Protein AF-A0A2Z3GQX1-F1 (afdb_monomer_lite)

Secondary structure (DSSP, 8-state):
--S-SEEEEEEEETTTEEEEEEEEGGGEEE------BPPHHHHHHHHHHHHHHHHHHIIIIIS---TTSHHHHHHHHHHHHHHHHHHHH---B-EEEEEETTS-EEEEEE--S--SSHHHHHHHHHHHHHHHHTT--

Sequence (137 aa):
MLLLDAIRVTSTIFLRGEIEAMLPLAGLQPRVDWLRLRSSTFWSGLMGATLAGCGWPVLVEGLKLDPLGLGAVLVGGVGLVCASVALATVRKTEFAQLVTDAGVPALLIARARRGVGDFDEFVEQVHQQIRVCKGLN

Radius of gyration: 23.3 Å; chains: 1; bounding box: 49×38×62 Å

Foldseek 3Di:
DPDDQWDWDWDQDPPRDTDTDTHGLLQKDFDFDWDFDFDPLLVQLVVLLVCLVVVLCCVCVVVVDDCPDPVNVVSNVSNVVSPVSNVVRSDRWTWGFIAGPVRHTDDIHTDPDPDPDPVVVVSVVSVVVSCVSNVND

pLDDT: mean 73.92, std 12.91, range [36.12, 93.44]

Structure (mmCIF, N/CA/C/O backbone):
data_AF-A0A2Z3GQX1-F1
#
_entry.id   AF-A0A2Z3GQX1-F1
#
loop_
_atom_site.group_PDB
_atom_site.id
_atom_site.type_symbol
_atom_site.label_atom_id
_atom_site.label_alt_id
_atom_site.label_comp_id
_atom_site.label_asym_id
_atom_site.label_entity_id
_atom_site.label_seq_id
_atom_site.pdbx_PDB_ins_code
_atom_site.Cartn_x
_atom_site.Cartn_y
_atom_site.Cartn_z
_atom_site.occupancy
_atom_site.B_iso_or_equiv
_atom_site.auth_seq_id
_atom_site.auth_comp_id
_atom_site.auth_asym_id
_atom_site.auth_atom_id
_atom_site.pdbx_PDB_model_num
ATOM 1 N N . MET A 1 1 ? -8.808 -7.724 31.122 1.00 48.91 1 MET A N 1
ATOM 2 C CA . MET A 1 1 ? -9.500 -6.629 30.408 1.00 48.91 1 MET A CA 1
ATOM 3 C C . MET A 1 1 ? -8.442 -5.767 29.749 1.00 48.91 1 MET A C 1
ATOM 5 O O . MET A 1 1 ? -7.542 -5.333 30.455 1.00 48.91 1 MET A O 1
ATOM 9 N N . LEU A 1 2 ? -8.488 -5.613 28.423 1.00 54.09 2 LEU A N 1
ATOM 10 C CA . LEU A 1 2 ? -7.497 -4.830 27.663 1.00 54.09 2 LEU A CA 1
ATOM 11 C C . LEU A 1 2 ? -7.932 -3.371 27.463 1.00 54.09 2 LEU A C 1
ATOM 13 O O . LEU A 1 2 ? -7.077 -2.498 27.362 1.00 54.09 2 LEU A O 1
ATOM 17 N N . LEU A 1 3 ? -9.239 -3.102 27.441 1.00 58.00 3 LEU A N 1
ATOM 18 C CA . LEU A 1 3 ? -9.820 -1.766 27.304 1.00 58.00 3 LEU A CA 1
ATOM 19 C C . LEU A 1 3 ? -10.800 -1.510 28.465 1.00 58.00 3 LEU A C 1
ATOM 21 O O . LEU A 1 3 ? -11.517 -2.420 28.879 1.00 58.00 3 LEU A O 1
ATOM 25 N N . LEU A 1 4 ? -10.790 -0.289 29.011 1.00 62.12 4 LEU A N 1
ATOM 26 C CA . LEU A 1 4 ? -11.820 0.218 29.933 1.00 62.12 4 LEU A CA 1
ATOM 27 C C . LEU A 1 4 ? -13.119 0.502 29.148 1.00 62.12 4 LEU A C 1
ATOM 29 O O . LEU A 1 4 ? -13.062 0.609 27.926 1.00 62.12 4 LEU A O 1
ATOM 33 N N . ASP A 1 5 ? -14.260 0.675 29.831 1.00 65.69 5 ASP A N 1
ATOM 34 C CA . ASP A 1 5 ? -15.622 0.833 29.257 1.00 65.69 5 ASP A CA 1
ATOM 35 C C . ASP A 1 5 ? -15.775 1.895 28.138 1.00 65.69 5 ASP A C 1
ATOM 37 O O . ASP A 1 5 ? -16.757 1.900 27.386 1.00 65.69 5 ASP A O 1
ATOM 41 N N . ALA A 1 6 ? -14.793 2.786 27.992 1.00 64.25 6 ALA A N 1
ATOM 42 C CA . ALA A 1 6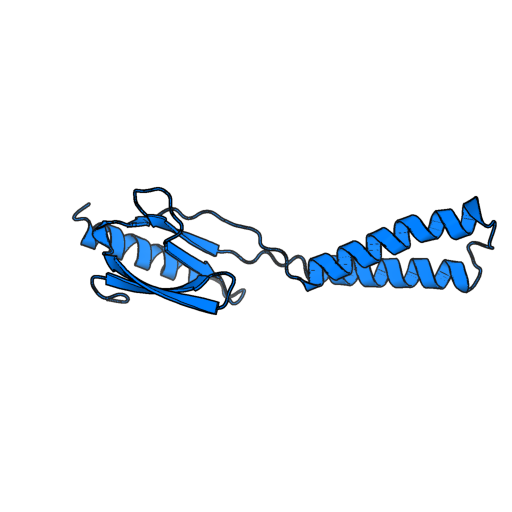 ? -14.693 3.753 26.911 1.00 64.25 6 ALA A CA 1
ATOM 43 C C . ALA A 1 6 ? -13.262 3.840 26.363 1.00 64.25 6 ALA A C 1
ATOM 45 O O . ALA A 1 6 ? -12.277 3.710 27.093 1.00 64.25 6 ALA A O 1
ATOM 46 N N . ILE A 1 7 ? -13.152 4.134 25.067 1.00 67.88 7 ILE A N 1
ATOM 47 C CA . ILE A 1 7 ? -11.881 4.418 24.399 1.00 67.88 7 ILE A CA 1
ATOM 48 C C . ILE A 1 7 ? -11.754 5.934 24.238 1.00 67.88 7 ILE A C 1
ATOM 50 O O . ILE A 1 7 ? -12.625 6.578 23.648 1.00 67.88 7 ILE A O 1
ATOM 54 N N . ARG A 1 8 ? -10.657 6.514 24.741 1.00 65.19 8 ARG A N 1
ATOM 55 C CA . ARG A 1 8 ? -10.285 7.903 24.435 1.00 65.19 8 ARG A CA 1
ATOM 56 C C . ARG A 1 8 ? -9.653 7.928 23.049 1.00 65.19 8 ARG A C 1
ATOM 58 O O . ARG A 1 8 ? -8.580 7.365 22.848 1.00 65.19 8 ARG A O 1
ATOM 65 N N . VAL A 1 9 ? -10.325 8.569 22.102 1.00 61.34 9 VAL A N 1
ATOM 66 C CA . VAL A 1 9 ? -9.814 8.780 20.750 1.00 61.34 9 VAL A CA 1
ATOM 67 C C . VAL A 1 9 ? -9.318 10.214 20.657 1.00 61.34 9 VAL A C 1
ATOM 69 O O . VAL A 1 9 ? -10.101 11.158 20.759 1.00 61.34 9 VAL A O 1
ATOM 72 N N . THR A 1 10 ? -8.010 10.365 20.472 1.00 60.12 10 THR A N 1
ATOM 73 C CA . THR A 1 10 ? -7.381 11.645 20.142 1.00 60.12 10 THR A CA 1
ATOM 74 C C . THR A 1 10 ? -7.159 11.666 18.637 1.00 60.12 10 THR A C 1
ATOM 76 O O . THR A 1 10 ? -6.390 10.864 18.107 1.00 60.12 10 THR A O 1
ATOM 79 N N . SER A 1 11 ? -7.862 12.550 17.933 1.00 53.62 11 SER A N 1
ATOM 80 C CA . SER A 1 11 ? -7.704 12.734 16.490 1.00 53.62 11 SER A CA 1
ATOM 81 C C . SER A 1 11 ? -7.068 14.085 16.195 1.00 53.62 11 SER A C 1
ATOM 83 O O . SER A 1 11 ? -7.431 15.097 16.792 1.00 53.62 11 SER A O 1
ATOM 85 N N . THR A 1 12 ? -6.119 14.098 15.264 1.00 52.50 12 THR A N 1
ATOM 86 C CA . THR A 1 12 ? -5.564 15.321 14.687 1.00 52.50 12 THR A CA 1
ATOM 87 C C . THR A 1 12 ? -6.228 15.565 13.340 1.00 52.50 12 THR A C 1
ATOM 89 O O . THR A 1 12 ? -6.059 14.800 12.391 1.00 52.50 12 THR A O 1
ATOM 92 N N . ILE A 1 13 ? -7.026 16.625 13.254 1.00 51.75 13 ILE A N 1
ATOM 93 C CA . ILE A 1 13 ? -7.683 17.032 12.009 1.00 51.75 13 ILE A CA 1
ATOM 94 C C . ILE A 1 13 ? -6.729 17.940 11.223 1.00 51.75 13 ILE A C 1
ATOM 96 O O . ILE A 1 13 ? -5.862 18.615 11.793 1.00 51.75 13 ILE A O 1
ATOM 100 N N . PHE A 1 14 ? -6.886 17.964 9.895 1.00 36.12 14 PHE A N 1
ATOM 101 C CA . PHE A 1 14 ? -6.285 18.978 9.025 1.00 36.12 14 PHE A CA 1
ATOM 102 C C . PHE A 1 14 ? -6.422 20.370 9.676 1.00 36.12 14 PHE A C 1
ATOM 104 O O . PHE A 1 14 ? -7.525 20.742 10.064 1.00 36.12 14 PHE A O 1
ATOM 111 N N . LEU A 1 15 ? -5.305 21.110 9.792 1.00 51.53 15 LEU A N 1
ATOM 112 C CA . LEU A 1 15 ? -5.116 22.366 10.560 1.00 51.53 15 LEU A CA 1
ATOM 113 C C . LEU A 1 15 ? -4.701 22.235 12.045 1.00 51.53 15 LEU A C 1
ATOM 115 O O . LEU A 1 15 ? -4.766 23.222 12.771 1.00 51.53 15 LEU A O 1
ATOM 119 N N . ARG A 1 16 ? -4.188 21.076 12.494 1.00 52.56 16 ARG A N 1
ATOM 120 C CA . ARG A 1 16 ? -3.678 20.855 13.874 1.00 52.56 16 ARG A CA 1
ATOM 121 C C . ARG A 1 16 ? -4.740 21.002 14.977 1.00 52.56 16 ARG A C 1
ATOM 123 O O . ARG A 1 16 ? -4.393 21.220 16.133 1.00 52.56 16 ARG A O 1
ATOM 130 N N . GLY A 1 17 ? -6.021 20.864 14.642 1.00 51.62 17 GLY A N 1
ATOM 131 C CA . GLY A 1 17 ? -7.064 20.726 15.655 1.00 51.62 17 GLY A CA 1
ATOM 132 C C . GLY A 1 17 ? -6.970 19.345 16.298 1.00 51.62 17 GLY A C 1
ATOM 133 O O . GLY A 1 17 ? -7.075 18.342 15.593 1.00 51.62 17 GLY A O 1
ATOM 134 N N . GLU A 1 18 ? -6.757 19.294 17.609 1.00 57.16 18 GLU A N 1
ATOM 135 C CA . GLU A 1 18 ? -6.851 18.061 18.389 1.00 57.16 18 GLU A CA 1
ATOM 136 C C . GLU A 1 18 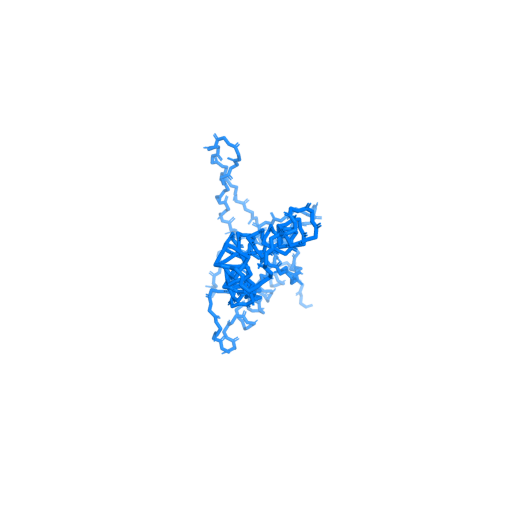? -8.278 17.936 18.920 1.00 57.16 18 GLU A C 1
ATOM 138 O O . GLU A 1 18 ? -8.740 18.777 19.691 1.00 57.16 18 GLU A O 1
ATOM 143 N N . ILE A 1 19 ? -8.998 16.909 18.470 1.00 64.62 19 ILE A N 1
ATOM 144 C CA . ILE A 1 19 ? -10.287 16.540 19.055 1.00 64.62 19 ILE A CA 1
ATOM 145 C C . ILE A 1 19 ? -10.070 15.308 19.912 1.00 64.62 19 ILE A C 1
ATOM 147 O O . ILE A 1 19 ? -9.645 14.262 19.417 1.00 64.62 19 ILE A O 1
ATOM 151 N N . GLU A 1 20 ? -10.413 15.440 21.187 1.00 67.88 20 GLU A N 1
ATOM 152 C CA . GLU A 1 20 ? -10.535 14.322 22.105 1.00 67.88 20 GLU A CA 1
ATOM 153 C C . GLU A 1 20 ? -12.007 13.969 22.281 1.00 67.88 20 GLU A C 1
ATOM 155 O O . GLU A 1 20 ? -12.808 14.782 22.741 1.00 67.88 20 GLU A O 1
ATOM 160 N N . ALA A 1 21 ? -12.364 12.740 21.925 1.00 67.94 21 ALA A N 1
ATOM 161 C CA . ALA A 1 21 ? -13.688 12.192 22.170 1.00 67.94 21 ALA A CA 1
ATOM 162 C C . ALA A 1 21 ? -13.559 10.891 22.966 1.00 67.94 21 ALA A C 1
ATOM 164 O O . ALA A 1 21 ? -12.724 10.039 22.655 1.00 67.94 21 ALA A O 1
ATOM 165 N N . MET A 1 22 ? -14.393 10.725 23.994 1.00 70.88 22 MET A N 1
ATOM 166 C CA . MET A 1 22 ? -14.588 9.420 24.623 1.00 70.88 22 MET A CA 1
ATOM 167 C C . MET A 1 22 ? -15.697 8.682 23.884 1.00 70.88 22 MET A C 1
ATOM 169 O O . MET A 1 22 ? -16.843 9.130 23.871 1.00 70.88 22 MET A O 1
ATOM 173 N N . LEU A 1 23 ? -15.351 7.557 23.266 1.00 68.94 23 LEU A N 1
ATOM 174 C CA . LEU A 1 23 ? -16.301 6.695 22.574 1.00 68.94 23 LEU A CA 1
ATOM 175 C C . LEU A 1 23 ? -16.627 5.492 23.469 1.00 68.94 23 LEU A C 1
ATOM 177 O O . LEU A 1 23 ? -15.723 4.703 23.767 1.00 68.94 23 LEU A O 1
ATOM 181 N N . PRO A 1 24 ? -17.888 5.338 23.917 1.00 73.25 24 PRO A N 1
ATOM 182 C CA . PRO A 1 24 ? -18.291 4.171 24.688 1.00 73.25 24 PRO A CA 1
ATOM 183 C C . PRO A 1 24 ? -18.226 2.920 23.808 1.00 73.25 24 PRO A C 1
ATOM 185 O O . PRO A 1 24 ? -18.701 2.925 22.668 1.00 73.25 24 PRO A O 1
ATOM 188 N N . LEU A 1 25 ? -17.682 1.827 24.347 1.00 68.62 25 LEU A N 1
ATOM 189 C CA . LEU A 1 25 ? -17.544 0.555 23.621 1.00 68.62 25 LEU A CA 1
ATOM 190 C C . LEU A 1 25 ? -18.897 0.003 23.138 1.00 68.62 25 LEU A C 1
ATOM 192 O O . LEU A 1 25 ? -18.974 -0.615 22.077 1.00 68.62 25 LEU A O 1
ATOM 196 N N . ALA A 1 26 ? -19.977 0.290 23.871 1.00 70.25 26 ALA A N 1
ATOM 197 C CA . ALA A 1 26 ? -21.336 -0.121 23.527 1.00 70.25 26 ALA A CA 1
ATOM 198 C C . ALA A 1 26 ? -21.856 0.462 22.196 1.00 70.25 26 ALA A C 1
ATOM 200 O O . ALA A 1 26 ? -22.761 -0.119 21.610 1.00 70.25 26 ALA A O 1
ATOM 201 N N . GLY A 1 27 ? -21.289 1.566 21.691 1.00 67.56 27 GLY A N 1
ATOM 202 C CA . GLY A 1 27 ? -21.686 2.190 20.416 1.00 67.56 27 GLY A CA 1
ATOM 203 C C . GLY A 1 27 ? -20.848 1.766 19.201 1.00 67.56 27 GLY A C 1
ATOM 204 O O . GLY A 1 27 ? -20.969 2.355 18.124 1.00 67.56 27 GLY A O 1
ATOM 205 N N . LEU A 1 28 ? -19.939 0.796 19.369 1.00 70.50 28 LEU A N 1
ATOM 206 C CA . LEU A 1 28 ? -19.010 0.361 18.324 1.00 70.50 28 LEU A CA 1
ATOM 207 C C . LEU A 1 28 ? -19.454 -0.952 17.685 1.00 70.50 28 LEU A C 1
ATOM 209 O O . LEU A 1 28 ? -19.738 -1.940 18.362 1.00 70.50 28 LEU A O 1
ATOM 213 N N . GLN A 1 29 ? -19.490 -0.988 16.360 1.00 70.75 29 GLN A N 1
ATOM 214 C CA . GLN A 1 29 ? -19.640 -2.205 15.578 1.00 70.75 29 GLN A CA 1
ATOM 215 C C . GLN A 1 29 ? -18.257 -2.740 15.190 1.00 70.75 29 GLN A C 1
ATOM 217 O O . GLN A 1 29 ? -17.476 -2.045 14.528 1.00 70.75 29 GLN A O 1
ATOM 222 N N . PRO A 1 30 ? -17.936 -3.982 15.584 1.00 64.31 30 PRO A N 1
ATOM 223 C CA . PRO A 1 30 ? -16.730 -4.637 15.113 1.00 64.31 30 PRO A CA 1
ATOM 224 C C . PRO A 1 30 ? -16.883 -4.936 13.616 1.00 64.31 30 PRO A C 1
ATOM 226 O O . PRO A 1 30 ? -17.672 -5.798 13.230 1.00 64.31 30 PRO A O 1
ATOM 229 N N . ARG A 1 31 ? -16.157 -4.209 12.759 1.00 65.69 31 ARG A N 1
ATOM 230 C CA . ARG A 1 31 ? -16.168 -4.410 11.304 1.00 65.69 31 ARG A CA 1
ATOM 231 C C . ARG A 1 31 ? -14.743 -4.450 10.767 1.00 65.69 31 ARG A C 1
ATOM 233 O O . ARG A 1 31 ? -14.173 -3.429 10.402 1.00 65.69 31 ARG A O 1
ATOM 240 N N . VAL A 1 32 ? -14.184 -5.653 10.678 1.00 59.62 32 VAL A N 1
ATOM 241 C CA . VAL A 1 32 ? -12.828 -5.862 10.154 1.00 59.62 32 VAL A CA 1
ATOM 242 C C . VAL A 1 32 ? -12.835 -5.684 8.640 1.00 59.62 32 VAL A C 1
ATOM 244 O O . VAL A 1 32 ? -13.129 -6.617 7.895 1.00 59.62 32 VAL A O 1
ATOM 247 N N . ASP A 1 33 ? -12.503 -4.477 8.188 1.00 61.91 33 ASP A N 1
ATOM 248 C CA . ASP A 1 33 ? -12.227 -4.199 6.782 1.00 61.91 33 ASP A CA 1
ATOM 249 C C . ASP A 1 33 ? -10.717 -4.199 6.518 1.00 61.91 33 ASP A C 1
ATOM 251 O O . ASP A 1 33 ? -9.948 -3.420 7.082 1.00 61.91 33 ASP A O 1
ATOM 255 N N . TRP A 1 34 ? -10.291 -5.082 5.614 1.00 59.28 34 TRP A N 1
ATOM 256 C CA . TRP A 1 34 ? -8.889 -5.280 5.258 1.00 59.28 34 TRP A CA 1
ATOM 257 C C . TRP A 1 34 ? -8.431 -4.225 4.244 1.00 59.28 34 TRP A C 1
ATOM 259 O O . TRP A 1 34 ? -8.513 -4.419 3.028 1.00 59.28 34 TRP A O 1
ATOM 269 N N . LEU A 1 35 ? -7.912 -3.099 4.729 1.00 59.16 35 LEU A N 1
ATOM 270 C CA . LEU A 1 35 ? -7.390 -2.028 3.876 1.00 59.16 35 LEU A CA 1
ATOM 271 C C . LEU A 1 35 ? -5.921 -2.251 3.507 1.00 59.16 35 LEU A C 1
ATOM 273 O O . LEU A 1 35 ? -5.040 -2.266 4.360 1.00 59.16 35 LEU A O 1
ATOM 277 N N . ARG A 1 36 ? -5.633 -2.364 2.203 1.00 57.66 36 ARG A N 1
ATOM 278 C CA . ARG A 1 36 ? -4.256 -2.393 1.683 1.00 57.66 36 ARG A CA 1
ATOM 279 C C . ARG A 1 36 ? -3.730 -0.971 1.526 1.00 57.66 36 ARG A C 1
ATOM 281 O O . ARG A 1 36 ? -3.930 -0.348 0.484 1.00 57.66 36 ARG A O 1
ATOM 288 N N . LEU A 1 37 ? -3.024 -0.473 2.533 1.00 60.97 37 LEU A N 1
ATOM 289 C CA . LEU A 1 37 ? -2.325 0.808 2.432 1.00 60.97 37 LEU A CA 1
ATOM 290 C C . LEU A 1 37 ? -0.967 0.643 1.744 1.00 60.97 37 LEU A C 1
ATOM 292 O O . LEU A 1 37 ? -0.212 -0.288 2.017 1.00 60.97 37 LEU A O 1
ATOM 296 N N . ARG A 1 38 ? -0.670 1.566 0.829 1.00 69.88 38 ARG A N 1
ATOM 297 C CA . ARG A 1 38 ? 0.613 1.676 0.126 1.00 69.88 38 ARG A CA 1
ATOM 298 C C . ARG A 1 38 ? 1.437 2.768 0.798 1.00 69.88 38 ARG A C 1
ATOM 300 O O . ARG A 1 38 ? 0.909 3.846 1.064 1.00 69.88 38 ARG A O 1
ATOM 307 N N . SER A 1 39 ? 2.710 2.498 1.079 1.00 72.62 39 SER A N 1
ATOM 308 C CA . SER A 1 39 ? 3.598 3.495 1.684 1.00 72.62 39 SER A CA 1
ATOM 309 C C . SER A 1 39 ? 3.843 4.670 0.729 1.00 72.62 39 SER A C 1
ATOM 311 O O . SER A 1 39 ? 3.738 4.529 -0.488 1.00 72.62 39 SER A O 1
ATOM 313 N N . SER A 1 40 ? 4.224 5.834 1.263 1.00 78.75 40 SER A N 1
ATOM 314 C CA . SER A 1 40 ? 4.664 6.964 0.426 1.00 78.75 40 SER A CA 1
ATOM 315 C C . SER A 1 40 ? 5.825 6.560 -0.502 1.00 78.75 40 SER A C 1
ATOM 317 O O . SER A 1 40 ? 5.853 6.920 -1.675 1.00 78.75 40 SER A O 1
ATOM 319 N N . THR A 1 41 ? 6.722 5.694 -0.015 1.00 80.19 41 THR A N 1
ATOM 320 C CA . THR A 1 41 ? 7.836 5.124 -0.790 1.00 80.19 41 THR A CA 1
ATOM 321 C C . THR A 1 41 ? 7.377 4.256 -1.964 1.00 80.19 41 THR A C 1
ATOM 323 O O . THR A 1 41 ? 8.023 4.246 -3.009 1.00 80.19 41 THR A O 1
ATOM 326 N N . PHE A 1 42 ? 6.251 3.547 -1.828 1.00 84.56 42 PHE A N 1
ATOM 327 C CA . PHE A 1 42 ? 5.660 2.825 -2.953 1.00 84.56 42 PHE A CA 1
ATOM 328 C C . PHE A 1 42 ? 5.240 3.799 -4.057 1.00 84.56 42 PHE A C 1
ATOM 330 O O . PHE A 1 42 ? 5.528 3.565 -5.229 1.00 84.56 42 PHE A O 1
ATOM 337 N N . TRP A 1 43 ? 4.585 4.903 -3.690 1.00 86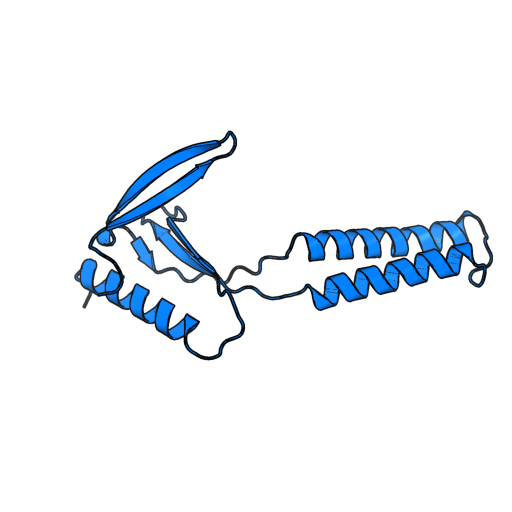.31 43 TRP A N 1
ATOM 338 C CA . TRP A 1 43 ? 4.120 5.898 -4.655 1.00 86.31 43 TRP A CA 1
ATOM 339 C C . TRP A 1 43 ? 5.272 6.619 -5.353 1.00 86.31 43 TRP A C 1
ATOM 341 O O . TRP A 1 43 ? 5.208 6.807 -6.567 1.00 86.31 43 TRP A O 1
ATOM 351 N N . SER A 1 44 ? 6.345 6.954 -4.632 1.00 87.25 44 SER A N 1
ATOM 352 C CA . SER A 1 44 ? 7.533 7.553 -5.246 1.00 87.25 44 SER A CA 1
ATOM 353 C C . SER A 1 44 ? 8.241 6.584 -6.198 1.00 87.25 44 SER A C 1
ATOM 355 O O . SER A 1 44 ? 8.589 6.974 -7.312 1.00 87.25 44 SER A O 1
ATOM 357 N N . GLY A 1 45 ? 8.382 5.309 -5.815 1.00 88.69 45 GLY A N 1
ATOM 358 C CA . GLY A 1 45 ? 8.919 4.264 -6.690 1.00 88.69 45 GLY A CA 1
ATOM 359 C C . GLY A 1 45 ? 8.066 4.061 -7.945 1.00 88.69 45 GLY A C 1
ATOM 360 O O . GLY A 1 45 ? 8.593 4.014 -9.054 1.00 88.69 45 GLY A O 1
ATOM 361 N N . LEU A 1 46 ? 6.740 4.017 -7.792 1.00 90.69 46 LEU A N 1
ATOM 362 C CA . LEU A 1 46 ? 5.809 3.864 -8.909 1.00 90.69 46 LEU A CA 1
ATOM 363 C C . LEU A 1 46 ? 5.866 5.059 -9.871 1.00 90.69 46 LEU A C 1
ATOM 365 O O . LEU A 1 46 ? 5.918 4.861 -11.085 1.00 90.69 46 LEU A O 1
ATOM 369 N N . MET A 1 47 ? 5.883 6.290 -9.349 1.00 92.94 47 MET A N 1
ATOM 370 C CA . MET A 1 47 ? 6.026 7.491 -10.177 1.00 92.94 47 MET A CA 1
ATOM 371 C C . MET A 1 47 ? 7.350 7.488 -10.936 1.00 92.94 47 MET A C 1
ATOM 373 O O . MET A 1 47 ? 7.346 7.708 -12.143 1.00 92.94 47 MET A O 1
ATOM 377 N N . GLY A 1 48 ? 8.464 7.194 -10.260 1.00 90.56 48 GLY A N 1
ATOM 378 C CA . GLY A 1 48 ? 9.782 7.126 -10.893 1.00 90.56 48 GLY A CA 1
ATOM 379 C C . GLY A 1 48 ? 9.838 6.086 -12.014 1.00 90.56 48 GLY A C 1
ATOM 380 O O . GLY A 1 48 ? 10.311 6.384 -13.108 1.00 90.56 48 GLY A O 1
ATOM 381 N N . ALA A 1 49 ? 9.272 4.899 -11.782 1.00 91.88 49 ALA A N 1
ATOM 382 C CA . ALA A 1 49 ? 9.185 3.846 -12.791 1.00 91.88 49 ALA A CA 1
ATOM 383 C C . ALA A 1 49 ? 8.321 4.263 -13.991 1.00 91.88 49 ALA A C 1
ATOM 385 O O . ALA A 1 49 ? 8.693 4.014 -15.135 1.00 91.88 49 ALA A O 1
ATOM 386 N N . THR A 1 50 ? 7.196 4.936 -13.739 1.00 93.38 50 THR A N 1
ATOM 387 C CA . THR A 1 50 ? 6.286 5.409 -14.794 1.00 93.38 50 THR A CA 1
ATOM 388 C C . THR A 1 50 ? 6.948 6.493 -15.640 1.00 93.38 50 THR A C 1
ATOM 390 O O . THR A 1 50 ? 6.939 6.413 -16.864 1.00 93.38 50 THR A O 1
ATOM 393 N N . LEU A 1 51 ? 7.585 7.478 -15.000 1.00 93.25 51 LEU A N 1
ATOM 394 C CA . LEU A 1 51 ? 8.300 8.553 -15.687 1.00 93.25 51 LEU A CA 1
ATOM 395 C C . LEU A 1 51 ? 9.458 8.020 -16.529 1.00 93.25 51 LEU A C 1
ATOM 397 O O . LEU A 1 51 ? 9.621 8.445 -17.667 1.00 93.25 51 LEU A O 1
ATOM 401 N N . ALA A 1 52 ? 10.227 7.064 -16.008 1.00 90.62 52 ALA A N 1
ATOM 402 C CA . ALA A 1 52 ? 11.287 6.414 -16.768 1.00 90.62 52 ALA A CA 1
ATOM 403 C C . ALA A 1 52 ? 10.737 5.590 -17.943 1.00 90.62 52 ALA A C 1
ATOM 405 O O . ALA A 1 52 ? 11.270 5.666 -19.049 1.00 90.62 52 ALA A O 1
ATOM 406 N N . GLY A 1 53 ? 9.642 4.855 -17.728 1.00 89.56 53 GLY A N 1
ATOM 407 C CA . GLY A 1 53 ? 8.974 4.062 -18.761 1.00 89.56 53 GLY A CA 1
ATOM 408 C C . GLY A 1 53 ? 8.376 4.907 -19.888 1.00 89.56 53 GLY A C 1
ATOM 409 O O . GLY A 1 53 ? 8.424 4.490 -21.038 1.00 89.56 53 GLY A O 1
ATOM 410 N N . CYS A 1 54 ? 7.867 6.105 -19.587 1.00 91.69 54 CYS A N 1
ATOM 411 C CA . CYS A 1 54 ? 7.407 7.064 -20.595 1.00 91.69 54 CYS A CA 1
ATOM 412 C C . CYS A 1 54 ? 8.562 7.861 -21.220 1.00 91.69 54 CYS A C 1
ATOM 414 O O . CYS A 1 54 ? 8.522 8.178 -22.404 1.00 91.69 54 CYS A O 1
ATOM 416 N N . GLY A 1 55 ? 9.596 8.186 -20.444 1.00 87.94 55 GLY A N 1
ATOM 417 C CA . GLY A 1 55 ? 10.753 8.950 -20.908 1.00 87.94 55 GLY A CA 1
ATOM 418 C C . GLY A 1 55 ? 11.630 8.166 -21.880 1.00 87.94 55 GLY A C 1
ATOM 419 O O . GLY A 1 55 ? 12.116 8.734 -22.852 1.00 87.94 55 GLY A O 1
ATOM 420 N N . TRP A 1 56 ? 11.787 6.857 -21.670 1.00 90.25 56 TRP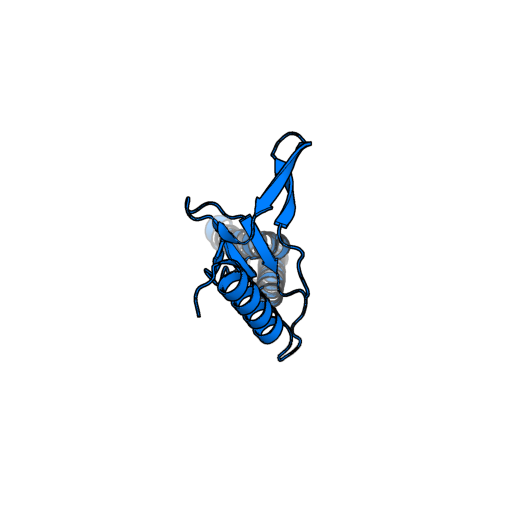 A N 1
ATOM 421 C CA . TRP A 1 56 ? 12.570 5.990 -22.552 1.00 90.25 56 TRP A CA 1
ATOM 422 C C . TRP A 1 56 ? 12.124 6.031 -24.028 1.00 90.25 56 TRP A C 1
ATOM 424 O O . TRP A 1 56 ? 12.955 6.371 -24.872 1.00 90.25 56 TRP A O 1
ATOM 434 N N . PRO A 1 57 ? 10.854 5.749 -24.390 1.00 87.75 57 PRO A N 1
ATOM 435 C CA . PRO A 1 57 ? 10.412 5.806 -25.783 1.00 87.75 57 PRO A CA 1
ATOM 436 C C . PRO A 1 57 ? 10.482 7.227 -26.351 1.00 87.75 57 PRO A C 1
ATOM 438 O O . PRO A 1 57 ? 10.816 7.398 -27.517 1.00 87.75 57 PRO A O 1
ATOM 441 N N . VAL A 1 58 ? 10.271 8.271 -25.542 1.00 90.38 58 VAL A N 1
ATOM 442 C CA . VAL A 1 58 ? 10.450 9.660 -26.002 1.00 90.38 58 VAL A CA 1
ATOM 443 C C . VAL A 1 58 ? 11.909 9.939 -26.386 1.00 90.38 58 VAL A C 1
ATOM 445 O O . VAL A 1 58 ? 12.163 10.587 -27.401 1.00 90.38 58 VAL A O 1
ATOM 448 N N . LEU A 1 59 ? 12.875 9.431 -25.619 1.00 87.25 59 LEU A N 1
ATOM 449 C CA . LEU A 1 59 ? 14.301 9.578 -25.921 1.00 87.25 59 LEU A CA 1
ATOM 450 C C . LEU A 1 59 ? 14.717 8.759 -27.154 1.00 87.25 59 LEU A C 1
ATOM 452 O O . LEU A 1 59 ? 15.418 9.275 -28.024 1.00 87.25 59 LEU A O 1
ATOM 456 N N . VAL A 1 60 ? 14.280 7.502 -27.241 1.00 87.06 60 VAL A N 1
ATOM 457 C CA . VAL A 1 60 ? 14.710 6.570 -28.295 1.00 87.06 60 VAL A CA 1
ATOM 458 C C . VAL A 1 60 ? 13.956 6.793 -29.604 1.00 87.06 60 VAL A C 1
ATOM 460 O O . VAL A 1 60 ? 14.571 6.871 -30.660 1.00 87.06 60 VAL A O 1
ATOM 463 N N . GLU A 1 61 ? 12.634 6.929 -29.564 1.00 88.00 61 GLU A N 1
ATOM 464 C CA . GLU A 1 61 ? 11.802 7.063 -30.767 1.00 88.00 61 GLU A CA 1
ATOM 465 C C . GLU A 1 61 ? 11.573 8.531 -31.139 1.00 88.00 61 GLU A C 1
ATOM 467 O O . GLU A 1 61 ? 11.634 8.891 -32.315 1.00 88.00 61 GLU A O 1
ATOM 472 N N . GLY A 1 62 ? 11.352 9.396 -30.144 1.00 88.81 62 GLY A N 1
ATOM 473 C CA . GLY A 1 62 ? 11.101 10.823 -30.365 1.00 88.81 62 GLY A CA 1
ATOM 474 C C . GLY A 1 62 ? 12.366 11.597 -30.736 1.00 88.81 62 GLY A C 1
ATOM 475 O O . GLY A 1 62 ? 12.404 12.281 -31.757 1.00 88.81 62 GLY A O 1
ATOM 476 N N . LEU A 1 63 ? 13.418 11.469 -29.923 1.00 87.50 63 LEU A N 1
ATOM 477 C CA . LEU A 1 63 ? 14.700 12.155 -30.132 1.00 87.50 63 LEU A CA 1
ATOM 478 C C . LEU A 1 63 ? 15.720 11.331 -30.927 1.00 87.50 63 LEU A C 1
ATOM 480 O O . LEU A 1 63 ? 16.805 11.837 -31.213 1.00 87.50 63 LEU A O 1
ATOM 484 N N . LYS A 1 64 ? 15.372 10.097 -31.321 1.00 88.50 64 LYS A N 1
ATOM 485 C CA . LYS A 1 64 ? 16.229 9.192 -32.107 1.00 88.50 64 LYS A CA 1
ATOM 486 C C . LYS A 1 64 ? 17.608 8.962 -31.479 1.00 88.50 64 LYS A C 1
ATOM 488 O O . LYS A 1 64 ? 18.595 8.785 -32.194 1.00 88.50 64 LYS A O 1
ATOM 493 N N . LEU A 1 65 ? 17.688 8.994 -30.149 1.00 86.81 65 LEU A N 1
ATOM 494 C CA . LEU A 1 65 ? 18.913 8.650 -29.437 1.00 86.81 65 LEU A CA 1
ATOM 495 C C . LEU A 1 65 ? 19.180 7.151 -29.564 1.00 86.81 65 LEU A C 1
ATOM 497 O O . LEU A 1 65 ? 18.250 6.344 -29.598 1.00 86.81 65 LEU A O 1
ATOM 501 N N . ASP A 1 66 ? 20.462 6.787 -29.599 1.00 88.75 66 ASP A N 1
ATOM 502 C CA . ASP A 1 66 ? 20.872 5.387 -29.575 1.00 88.75 66 ASP A CA 1
ATOM 503 C C . ASP A 1 66 ? 20.293 4.712 -28.313 1.00 88.75 66 ASP A C 1
ATOM 505 O O . ASP A 1 66 ? 20.554 5.192 -27.202 1.00 88.75 66 ASP A O 1
ATOM 509 N N . PRO A 1 67 ? 19.507 3.625 -28.441 1.00 82.38 67 PRO A N 1
ATOM 510 C CA . PRO A 1 67 ? 18.958 2.899 -27.295 1.00 82.38 67 PRO A CA 1
ATOM 511 C C . PRO A 1 67 ? 20.038 2.319 -26.373 1.00 82.38 67 PRO A C 1
ATOM 513 O O . PRO A 1 67 ? 19.772 2.087 -25.194 1.00 82.38 67 PRO A O 1
ATOM 516 N N . LEU A 1 68 ? 21.253 2.101 -26.884 1.00 87.88 68 LEU A N 1
ATOM 517 C CA . LEU A 1 68 ? 22.416 1.688 -26.093 1.00 87.88 68 LEU A CA 1
ATOM 518 C C . LEU A 1 68 ? 23.267 2.877 -25.629 1.00 87.88 68 LEU A C 1
ATOM 520 O O . LEU A 1 68 ? 24.236 2.706 -24.888 1.00 87.88 68 LEU A O 1
ATOM 524 N N . GLY A 1 69 ? 22.886 4.091 -26.024 1.00 87.25 69 GLY A N 1
ATOM 525 C CA . GLY A 1 69 ? 23.497 5.324 -25.573 1.00 87.25 69 GLY A CA 1
ATOM 526 C C . GLY A 1 69 ? 23.327 5.511 -24.069 1.00 87.25 69 GLY A C 1
ATOM 527 O O . GLY A 1 69 ? 22.294 5.188 -23.479 1.00 87.25 69 GLY A O 1
ATOM 528 N N . LEU A 1 70 ? 24.351 6.098 -23.449 1.00 84.25 70 LEU A N 1
ATOM 529 C CA . LEU A 1 70 ? 24.456 6.276 -21.998 1.00 84.25 70 LEU A CA 1
ATOM 530 C C . LEU A 1 70 ? 23.204 6.955 -21.400 1.00 84.25 70 LEU A C 1
ATOM 532 O O . LEU A 1 70 ? 22.732 6.556 -20.341 1.00 84.25 70 LEU A O 1
ATOM 536 N N . GLY A 1 71 ? 22.617 7.924 -22.112 1.00 82.38 71 GLY A N 1
ATOM 537 C CA . GLY A 1 71 ? 21.398 8.620 -21.689 1.00 82.38 71 GLY A CA 1
ATOM 538 C C . GLY A 1 71 ? 20.145 7.738 -21.658 1.00 82.38 71 GLY A C 1
ATOM 539 O O . GLY A 1 71 ? 19.413 7.777 -20.671 1.00 82.38 71 GLY A O 1
ATOM 540 N N . ALA A 1 72 ? 19.917 6.919 -22.692 1.00 83.25 72 ALA A N 1
ATOM 541 C CA . ALA A 1 72 ? 18.802 5.977 -22.708 1.00 83.25 72 ALA A CA 1
ATOM 542 C C . ALA A 1 72 ? 18.992 4.964 -21.576 1.00 83.25 72 ALA A C 1
ATOM 544 O O . ALA A 1 72 ? 18.185 4.934 -20.648 1.00 83.25 72 ALA A O 1
ATOM 545 N N . VAL A 1 73 ? 20.126 4.252 -21.566 1.00 88.12 73 VAL A N 1
ATOM 546 C CA . VAL A 1 73 ? 20.464 3.211 -20.578 1.00 88.12 73 VAL A CA 1
ATOM 547 C C . VAL A 1 73 ? 20.295 3.692 -19.134 1.00 88.12 73 VAL A C 1
ATOM 549 O O . VAL A 1 73 ? 19.728 2.964 -18.318 1.00 88.12 73 VAL A O 1
ATOM 552 N N . LEU A 1 74 ? 20.716 4.920 -18.809 1.00 88.88 74 LEU A N 1
ATOM 553 C CA . LEU A 1 74 ? 20.518 5.497 -17.477 1.00 88.88 74 LEU A CA 1
ATOM 554 C C . LEU A 1 74 ? 19.039 5.643 -17.109 1.00 88.88 74 LEU A C 1
ATOM 556 O O . LEU A 1 74 ? 18.651 5.258 -16.008 1.00 88.88 74 LEU A O 1
ATOM 560 N N . VAL A 1 75 ? 18.203 6.164 -18.010 1.00 89.44 75 VAL A N 1
ATOM 561 C CA . VAL A 1 75 ? 16.764 6.330 -17.753 1.00 89.44 75 VAL A CA 1
ATOM 562 C C . VAL A 1 75 ? 16.093 4.976 -17.538 1.00 89.44 75 VAL A C 1
ATOM 564 O O . VAL A 1 75 ? 15.329 4.817 -16.585 1.00 89.44 75 VAL A O 1
ATOM 567 N N . GLY A 1 76 ? 16.430 3.971 -18.346 1.00 87.06 76 GLY A N 1
ATOM 568 C CA . GLY A 1 76 ? 15.898 2.614 -18.183 1.00 87.06 76 GLY A CA 1
ATOM 569 C C . GLY A 1 76 ? 16.370 1.952 -16.890 1.00 87.06 76 GLY A C 1
ATOM 570 O O . GLY A 1 76 ? 15.570 1.348 -16.174 1.00 87.06 76 GLY A O 1
ATOM 571 N N . GLY A 1 77 ? 17.648 2.122 -16.542 1.00 90.38 77 GLY A N 1
ATOM 572 C CA . GLY A 1 77 ? 18.229 1.622 -15.297 1.00 90.38 77 GLY A CA 1
ATOM 573 C C . GLY A 1 77 ? 17.581 2.241 -14.057 1.00 90.38 77 GLY A C 1
ATOM 574 O O . GLY A 1 77 ? 17.183 1.517 -13.145 1.00 90.38 77 GLY A O 1
ATOM 575 N N . VAL A 1 78 ? 17.394 3.564 -14.042 1.00 91.38 78 VAL A N 1
ATOM 576 C CA . VAL A 1 78 ? 16.669 4.264 -12.968 1.00 91.38 78 VAL A CA 1
ATOM 577 C C . VAL A 1 78 ? 15.226 3.770 -12.884 1.00 91.38 78 VAL A C 1
ATOM 579 O O . VAL A 1 78 ? 14.746 3.482 -11.788 1.00 91.38 78 VAL A O 1
ATOM 582 N N . GLY A 1 79 ? 14.555 3.584 -14.023 1.00 91.19 79 GLY A N 1
ATOM 583 C CA . GLY A 1 79 ? 13.210 3.010 -14.075 1.00 91.19 79 GLY A CA 1
ATOM 584 C C . GLY A 1 79 ? 13.122 1.626 -13.434 1.00 91.19 79 GLY A C 1
ATOM 585 O O . GLY A 1 79 ? 12.232 1.385 -12.618 1.00 91.19 79 GLY A O 1
ATOM 586 N N . LEU A 1 80 ? 14.079 0.743 -13.730 1.00 92.88 80 LEU A N 1
ATOM 587 C CA . LEU A 1 80 ? 14.175 -0.592 -13.133 1.00 92.88 80 LEU A CA 1
ATOM 588 C C . LEU A 1 80 ? 14.412 -0.546 -11.621 1.00 92.88 80 LEU A C 1
ATOM 590 O O . LEU A 1 80 ? 13.777 -1.297 -10.877 1.00 92.88 80 LEU A O 1
ATOM 594 N N . VAL A 1 81 ? 15.283 0.344 -11.141 1.00 93.44 81 VAL A N 1
ATOM 595 C CA . VAL A 1 81 ? 15.518 0.529 -9.701 1.00 93.44 81 VAL A CA 1
ATOM 596 C C . VAL A 1 81 ? 14.251 1.037 -9.015 1.00 93.44 81 VAL A C 1
ATOM 598 O O . VAL A 1 81 ? 13.826 0.462 -8.014 1.00 93.44 81 VAL A O 1
ATOM 601 N N . CYS A 1 82 ? 13.593 2.055 -9.570 1.00 90.69 82 CYS A N 1
ATOM 602 C CA . CYS A 1 82 ? 12.336 2.585 -9.043 1.00 90.69 82 CYS A CA 1
ATOM 603 C C . CYS A 1 82 ? 11.224 1.526 -9.023 1.00 90.69 82 CYS A C 1
ATOM 605 O O . CYS A 1 82 ? 10.507 1.411 -8.027 1.00 90.69 82 CYS A O 1
ATOM 607 N N . ALA A 1 83 ? 11.122 0.703 -10.070 1.00 90.06 83 ALA A N 1
ATOM 608 C CA . ALA A 1 83 ? 10.180 -0.411 -10.128 1.00 90.06 83 ALA A CA 1
ATOM 609 C C . ALA A 1 83 ? 10.491 -1.465 -9.057 1.00 90.06 83 ALA A C 1
ATOM 611 O O . ALA A 1 83 ? 9.584 -1.939 -8.376 1.00 90.06 83 ALA A O 1
ATOM 612 N N . SER A 1 84 ? 11.771 -1.777 -8.847 1.00 90.06 84 SER A N 1
ATOM 613 C CA . SER A 1 84 ? 12.225 -2.716 -7.816 1.00 90.06 84 SER A CA 1
ATOM 614 C C . SER A 1 84 ? 11.918 -2.205 -6.408 1.00 90.06 84 SER A C 1
ATOM 616 O O . SER A 1 84 ? 11.438 -2.962 -5.566 1.00 90.06 84 SER A O 1
ATOM 618 N N . VAL A 1 85 ? 12.122 -0.908 -6.156 1.00 86.56 85 VAL A N 1
ATOM 619 C CA . VAL A 1 85 ? 11.756 -0.252 -4.892 1.00 86.56 85 VAL A CA 1
ATOM 620 C C . VAL A 1 85 ? 10.247 -0.281 -4.689 1.00 86.56 85 VAL A C 1
ATOM 622 O O . VAL A 1 85 ? 9.795 -0.635 -3.599 1.00 86.56 85 VAL A O 1
ATOM 625 N N . ALA A 1 86 ? 9.456 0.034 -5.718 1.00 86.50 86 ALA A N 1
ATOM 626 C CA . ALA A 1 86 ? 8.003 -0.072 -5.647 1.00 86.50 86 ALA A CA 1
ATOM 627 C C . ALA A 1 86 ? 7.600 -1.504 -5.279 1.00 86.50 86 ALA A C 1
ATOM 629 O O . ALA A 1 86 ? 6.888 -1.700 -4.303 1.00 86.50 86 ALA A O 1
ATOM 630 N N . LEU A 1 87 ? 8.138 -2.515 -5.964 1.00 85.75 87 LEU A N 1
ATOM 631 C CA . LEU A 1 87 ? 7.821 -3.922 -5.719 1.00 85.75 87 LEU A CA 1
ATOM 632 C C . LEU A 1 87 ? 8.230 -4.383 -4.309 1.00 85.75 87 LEU A C 1
ATOM 634 O O . LEU A 1 87 ? 7.447 -5.035 -3.623 1.00 85.75 87 LEU A O 1
ATOM 638 N N . ALA A 1 88 ? 9.411 -3.978 -3.835 1.00 83.19 88 ALA A N 1
ATOM 639 C CA . ALA A 1 88 ? 9.898 -4.274 -2.487 1.00 83.19 88 ALA A CA 1
ATOM 640 C C . ALA A 1 88 ? 9.081 -3.577 -1.382 1.00 83.19 88 ALA A C 1
ATOM 642 O O . ALA A 1 88 ? 8.994 -4.067 -0.251 1.00 83.19 88 ALA A O 1
ATOM 643 N N . THR A 1 89 ? 8.474 -2.433 -1.704 1.00 79.00 89 THR A N 1
ATOM 644 C CA . THR A 1 89 ? 7.639 -1.643 -0.791 1.00 79.00 89 THR A CA 1
ATOM 645 C C . THR A 1 89 ? 6.140 -1.879 -0.975 1.00 79.00 89 THR A C 1
ATOM 647 O O . THR A 1 89 ? 5.357 -1.325 -0.200 1.00 79.00 89 THR A O 1
ATOM 650 N N . VAL A 1 90 ? 5.726 -2.776 -1.886 1.00 74.81 90 VAL A N 1
ATOM 651 C CA . VAL A 1 90 ? 4.398 -3.418 -1.870 1.00 74.81 90 VAL A CA 1
ATOM 652 C C . VAL A 1 90 ? 4.327 -4.315 -0.637 1.00 74.81 90 VAL A C 1
ATOM 654 O O . VAL A 1 90 ? 4.416 -5.540 -0.687 1.00 74.81 90 VAL A O 1
ATOM 657 N N . ARG A 1 91 ? 4.184 -3.696 0.528 1.00 63.97 91 ARG A N 1
ATOM 658 C CA . ARG A 1 91 ? 3.848 -4.388 1.761 1.00 63.97 91 ARG A CA 1
ATOM 659 C C . ARG A 1 91 ? 2.358 -4.224 1.982 1.00 63.97 91 ARG A C 1
ATOM 661 O O . ARG A 1 91 ? 1.845 -3.112 2.008 1.00 63.97 91 ARG A O 1
ATOM 668 N N . LYS A 1 92 ? 1.662 -5.353 2.106 1.00 60.97 92 LYS A N 1
ATOM 669 C CA . LYS A 1 92 ? 0.294 -5.370 2.616 1.00 60.97 92 LYS A CA 1
ATOM 670 C C . LYS A 1 92 ? 0.391 -5.090 4.109 1.00 60.97 92 LYS A C 1
ATOM 672 O O . LYS A 1 92 ? 0.841 -5.950 4.860 1.00 60.97 92 LYS A O 1
ATOM 677 N N . THR A 1 93 ? 0.039 -3.882 4.513 1.00 62.38 93 THR A N 1
ATOM 678 C CA . THR A 1 93 ? -0.218 -3.592 5.920 1.00 62.38 93 THR A CA 1
ATOM 679 C C . THR A 1 93 ? -1.688 -3.895 6.155 1.00 62.38 93 THR A C 1
ATOM 681 O O . THR A 1 93 ? -2.536 -3.352 5.453 1.00 62.38 93 THR A O 1
ATOM 684 N N . GLU A 1 94 ? -1.975 -4.823 7.059 1.00 63.69 94 GLU A N 1
ATOM 685 C CA . GLU A 1 94 ? -3.341 -5.189 7.432 1.00 63.69 94 GLU A CA 1
ATOM 686 C C . GLU A 1 94 ? -3.813 -4.235 8.526 1.00 63.69 94 GLU A C 1
ATOM 688 O O . GLU A 1 94 ? -3.054 -3.921 9.445 1.00 63.69 94 GLU A O 1
ATOM 693 N N . PHE A 1 95 ? -5.044 -3.751 8.400 1.00 67.19 95 PHE A N 1
ATOM 694 C CA . PHE A 1 95 ? -5.686 -2.929 9.414 1.00 67.19 95 PHE A CA 1
ATOM 695 C C . PHE A 1 95 ? -6.998 -3.587 9.814 1.00 67.19 95 PHE A C 1
ATOM 697 O O . PHE A 1 95 ? -7.728 -4.061 8.948 1.00 67.19 95 PHE A O 1
ATOM 704 N N . ALA A 1 96 ? -7.292 -3.594 11.109 1.00 70.12 96 ALA A N 1
ATOM 705 C CA . ALA A 1 96 ? -8.623 -3.867 11.623 1.00 70.12 96 ALA A CA 1
ATOM 706 C C . ALA A 1 96 ? -9.272 -2.527 11.970 1.00 70.12 96 ALA A C 1
ATOM 708 O O . ALA A 1 96 ? -8.699 -1.726 12.712 1.00 70.12 96 ALA A O 1
ATOM 709 N N . GLN A 1 97 ? -10.442 -2.263 11.399 1.00 73.50 97 GLN A N 1
ATOM 710 C CA . GLN A 1 97 ? -11.199 -1.046 11.654 1.00 73.50 97 GLN A CA 1
ATOM 711 C C . GLN A 1 97 ? -12.344 -1.347 12.629 1.00 73.50 97 GLN A C 1
ATOM 713 O O . GLN A 1 97 ? -12.991 -2.384 12.551 1.00 73.50 97 GLN A O 1
ATOM 718 N N . LEU A 1 98 ? -12.603 -0.448 13.570 1.00 74.19 98 LEU A N 1
ATOM 719 C CA . LEU A 1 98 ? -13.831 -0.440 14.358 1.00 74.19 98 LEU A CA 1
ATOM 720 C C . LEU A 1 98 ? -14.639 0.771 13.921 1.00 74.19 98 LEU A C 1
ATOM 722 O O . LEU A 1 98 ? -14.111 1.885 13.829 1.00 74.19 98 LEU A O 1
ATOM 726 N N . VAL A 1 99 ? -15.911 0.542 13.628 1.00 73.88 99 VAL A N 1
ATOM 727 C CA . VAL A 1 99 ? -16.806 1.548 13.061 1.00 73.88 99 VAL A CA 1
ATOM 728 C C . VAL A 1 99 ? -17.907 1.821 14.078 1.00 73.88 99 VAL A C 1
ATOM 730 O O . VAL A 1 99 ? -18.374 0.902 14.740 1.00 73.88 99 VAL A O 1
ATOM 733 N N . THR A 1 100 ? -18.313 3.072 14.258 1.00 75.44 100 THR A N 1
ATOM 734 C CA . THR A 1 100 ? -19.474 3.400 15.099 1.00 75.44 100 THR A CA 1
ATOM 735 C C . THR A 1 100 ? -20.774 2.920 14.450 1.00 75.44 100 THR A C 1
ATOM 737 O O . THR A 1 100 ? -20.813 2.652 13.249 1.00 75.44 100 THR A O 1
ATOM 740 N N . ASP A 1 101 ? -21.872 2.879 15.206 1.00 72.19 101 ASP A N 1
ATOM 741 C CA . ASP A 1 101 ? -23.206 2.601 14.642 1.00 72.19 101 ASP A CA 1
ATOM 742 C C . ASP A 1 101 ? -23.609 3.592 13.525 1.00 72.19 101 ASP A C 1
ATOM 744 O O . ASP A 1 101 ? -24.402 3.256 12.648 1.00 72.19 101 ASP A O 1
ATOM 748 N N . ALA A 1 102 ? -23.016 4.792 13.505 1.00 72.06 102 ALA A N 1
ATOM 749 C CA . ALA A 1 102 ? -23.206 5.797 12.456 1.00 72.06 102 ALA A CA 1
ATOM 750 C C . ALA A 1 102 ? -22.342 5.562 11.197 1.00 72.06 102 ALA A C 1
ATOM 752 O O . ALA A 1 102 ? -22.337 6.394 10.291 1.00 72.06 102 ALA A O 1
ATOM 753 N N . GLY A 1 103 ? -21.571 4.472 11.133 1.00 67.81 103 GLY A N 1
ATOM 754 C CA . GLY A 1 103 ? -20.684 4.179 10.006 1.00 67.81 103 GLY A CA 1
ATOM 755 C C . GLY A 1 103 ? -19.362 4.957 10.023 1.00 67.81 103 GLY A C 1
ATOM 756 O O . GLY A 1 103 ? -18.617 4.915 9.045 1.00 67.81 103 GLY A O 1
ATOM 757 N N . VAL A 1 104 ? -19.044 5.662 11.115 1.00 72.75 104 VAL A N 1
ATOM 758 C CA . VAL A 1 104 ? -17.834 6.494 11.213 1.00 72.75 104 VAL A CA 1
ATOM 759 C C . VAL A 1 104 ? -16.652 5.655 11.720 1.00 72.75 104 VAL A C 1
ATOM 761 O O . VAL A 1 104 ? -16.803 4.954 12.722 1.00 72.75 104 VAL A O 1
ATOM 764 N N . PRO A 1 105 ? -15.464 5.719 11.083 1.00 68.06 105 PRO A N 1
ATOM 765 C CA . PRO A 1 105 ? -14.247 5.094 11.602 1.00 68.06 105 PRO A CA 1
ATOM 766 C C . PRO A 1 105 ? -13.927 5.614 13.010 1.00 68.06 105 PRO A C 1
ATOM 768 O O . PRO A 1 105 ? -13.660 6.802 13.171 1.00 68.06 105 PRO A O 1
ATOM 771 N N . ALA A 1 106 ? -13.929 4.746 14.019 1.00 69.88 106 ALA A N 1
ATOM 772 C CA . ALA A 1 106 ? -13.589 5.118 15.393 1.00 69.88 106 ALA A CA 1
ATOM 773 C C . ALA A 1 106 ? -12.173 4.688 15.779 1.00 69.88 106 ALA A C 1
ATOM 775 O O . ALA A 1 106 ? -11.449 5.442 16.425 1.00 69.88 106 ALA A O 1
ATOM 776 N N . LEU A 1 107 ? -11.774 3.479 15.380 1.00 70.19 107 LEU A N 1
ATOM 777 C CA . LEU A 1 107 ? -10.455 2.935 15.683 1.00 70.19 107 LEU A CA 1
ATOM 778 C C . LEU A 1 107 ? -9.891 2.221 14.459 1.00 70.19 107 LEU A C 1
ATOM 780 O O . LEU A 1 107 ? -10.603 1.491 13.774 1.00 70.19 107 LEU A O 1
ATOM 784 N N . LEU A 1 108 ? -8.602 2.415 14.203 1.00 70.25 108 LEU A N 1
ATOM 785 C CA . LEU A 1 108 ? -7.844 1.710 13.176 1.00 70.25 108 LEU A CA 1
ATOM 786 C C . LEU A 1 108 ? -6.634 1.071 13.847 1.00 70.25 108 LEU A C 1
ATOM 788 O O . LEU A 1 108 ? -5.772 1.765 14.382 1.00 70.25 108 LEU A O 1
ATOM 792 N N . ILE A 1 109 ? -6.572 -0.253 13.821 1.00 73.00 109 ILE A N 1
ATOM 793 C CA . ILE A 1 109 ? -5.498 -1.035 14.425 1.00 73.00 109 ILE A CA 1
ATOM 794 C C . ILE A 1 109 ? -4.630 -1.563 13.293 1.00 73.00 109 ILE A C 1
ATOM 796 O O . ILE A 1 109 ? -5.070 -2.397 12.508 1.00 73.00 109 ILE A O 1
ATOM 800 N N . ALA A 1 110 ? -3.402 -1.061 13.195 1.00 70.25 110 ALA A N 1
ATOM 801 C CA . ALA A 1 110 ? -2.450 -1.448 12.162 1.00 70.25 110 ALA A CA 1
ATOM 802 C C . ALA A 1 110 ? -1.594 -2.635 12.606 1.00 70.25 110 ALA A C 1
ATOM 804 O O . ALA A 1 110 ? -1.012 -2.614 13.694 1.00 70.25 110 ALA A O 1
ATOM 805 N N . ARG A 1 111 ? -1.396 -3.622 11.733 1.00 70.12 111 ARG A N 1
ATOM 806 C CA . ARG A 1 111 ? -0.394 -4.668 11.950 1.00 70.12 111 ARG A CA 1
ATOM 807 C C . ARG A 1 111 ? 1.012 -4.094 11.751 1.00 70.12 111 ARG A C 1
ATOM 809 O O . ARG A 1 111 ? 1.446 -3.856 10.626 1.00 70.12 111 ARG A O 1
ATOM 816 N N . ALA A 1 112 ? 1.747 -3.894 12.847 1.00 61.31 112 ALA A N 1
ATOM 817 C CA . ALA A 1 112 ? 3.075 -3.267 12.822 1.00 61.31 112 ALA A CA 1
ATOM 818 C C . ALA A 1 112 ? 4.193 -4.169 12.252 1.00 61.31 112 ALA A C 1
ATOM 820 O O . ALA A 1 112 ? 5.153 -3.671 11.661 1.00 61.31 112 ALA A O 1
ATOM 821 N N . ARG A 1 113 ? 4.099 -5.500 12.407 1.00 58.88 113 ARG A N 1
ATOM 822 C CA . ARG A 1 113 ? 5.082 -6.473 11.888 1.00 58.88 113 ARG A CA 1
ATOM 823 C C . ARG A 1 113 ? 4.424 -7.769 11.419 1.00 58.88 113 ARG A C 1
ATOM 825 O O . ARG A 1 113 ? 3.349 -8.153 11.871 1.00 58.88 113 ARG A O 1
ATOM 832 N N . ARG A 1 114 ? 5.134 -8.482 10.539 1.00 55.97 114 ARG A N 1
ATOM 833 C CA . ARG A 1 114 ? 4.809 -9.836 10.066 1.00 55.97 114 ARG A CA 1
ATOM 834 C C . ARG A 1 114 ? 5.149 -10.873 11.158 1.00 55.97 114 ARG A C 1
ATOM 836 O O . ARG A 1 114 ? 6.027 -11.700 10.966 1.00 55.97 114 ARG A O 1
ATOM 843 N N . GLY A 1 115 ? 4.533 -10.752 12.335 1.00 55.50 115 GLY A N 1
ATOM 844 C CA . GLY A 1 115 ? 4.540 -11.774 13.391 1.00 55.50 115 GLY A CA 1
ATOM 845 C C . GLY A 1 115 ? 3.278 -12.623 13.267 1.00 55.50 115 GLY A C 1
ATOM 846 O O . GLY A 1 115 ? 2.193 -12.059 13.152 1.00 55.50 115 GLY A O 1
ATOM 847 N N . VAL A 1 116 ? 3.422 -13.943 13.162 1.00 48.69 116 VAL A N 1
ATOM 848 C CA . VAL A 1 116 ? 2.325 -14.905 12.953 1.00 48.69 116 VAL A CA 1
ATOM 849 C C . VAL A 1 116 ? 1.516 -15.040 14.252 1.00 48.69 116 VAL A C 1
ATOM 851 O O . VAL A 1 116 ? 2.120 -15.297 15.282 1.00 48.69 116 VAL A O 1
ATOM 854 N N . GLY A 1 117 ? 0.187 -14.879 14.202 1.00 58.16 117 GLY A N 1
ATOM 855 C CA . GLY A 1 117 ? -0.730 -15.200 15.314 1.00 58.16 117 GLY A CA 1
ATOM 856 C C . GLY A 1 117 ? -1.265 -14.002 16.105 1.00 58.16 117 GLY A C 1
ATOM 857 O O . GLY A 1 117 ? -2.475 -13.808 16.163 1.00 58.16 117 GLY A O 1
ATOM 858 N N . ASP A 1 118 ? -0.384 -13.152 16.637 1.00 68.25 118 ASP A N 1
ATOM 859 C CA . ASP A 1 118 ? -0.772 -12.193 17.690 1.00 68.25 118 ASP A CA 1
ATOM 860 C C . ASP A 1 118 ? -1.786 -11.125 17.248 1.00 68.25 118 ASP A C 1
ATOM 862 O O . ASP A 1 118 ? -2.581 -10.647 18.052 1.00 68.25 118 ASP A O 1
ATOM 866 N N . PHE A 1 119 ? -1.763 -10.720 15.973 1.00 71.75 119 PHE A N 1
ATOM 867 C CA . PHE A 1 119 ? -2.666 -9.675 15.476 1.00 71.75 119 PHE A CA 1
ATOM 868 C C . PHE A 1 119 ? -4.110 -10.167 15.378 1.00 71.75 119 PHE A C 1
ATOM 870 O O . PHE A 1 119 ? -5.021 -9.466 15.805 1.00 71.75 119 PHE A O 1
ATOM 877 N N . ASP A 1 120 ? -4.309 -11.371 14.844 1.00 71.88 120 ASP A N 1
ATOM 878 C CA . ASP A 1 120 ? -5.647 -11.932 14.662 1.00 71.88 120 ASP A CA 1
ATOM 879 C C . ASP A 1 120 ? -6.266 -12.273 16.024 1.00 71.88 120 ASP A C 1
ATOM 881 O O . ASP A 1 120 ? -7.427 -11.956 16.274 1.00 71.88 120 ASP A O 1
ATOM 885 N N . GLU A 1 121 ? -5.464 -12.817 16.946 1.00 75.38 121 GLU A N 1
ATOM 886 C CA . GLU A 1 121 ? -5.891 -13.084 18.322 1.00 75.38 121 GLU A CA 1
ATOM 887 C C . GLU A 1 121 ? -6.218 -11.790 19.081 1.00 75.38 121 GLU A C 1
ATOM 889 O O . GLU A 1 121 ? -7.233 -11.714 19.772 1.00 75.38 121 GLU A O 1
ATOM 894 N N . PHE A 1 122 ? -5.421 -10.734 18.901 1.00 76.06 122 PHE A N 1
ATOM 895 C CA . PHE A 1 122 ? -5.708 -9.422 19.477 1.00 76.06 122 PHE A CA 1
ATOM 896 C C . PHE A 1 122 ? -7.017 -8.824 18.941 1.00 76.06 122 PHE A C 1
ATOM 898 O O . PHE A 1 122 ? -7.838 -8.340 19.721 1.00 76.06 122 PHE A O 1
ATOM 905 N N . VAL A 1 123 ? -7.240 -8.871 17.624 1.00 77.31 123 VAL A N 1
ATOM 906 C CA . VAL A 1 123 ? -8.479 -8.374 17.001 1.00 77.31 123 VAL A CA 1
ATOM 907 C C . VAL A 1 123 ? -9.691 -9.160 17.503 1.00 77.31 123 VAL A C 1
ATOM 909 O O . VAL A 1 123 ? -10.711 -8.554 17.840 1.00 77.31 123 VAL A O 1
ATOM 912 N N . GLU A 1 124 ? -9.569 -10.480 17.638 1.00 78.94 124 GLU A N 1
ATOM 913 C CA . GLU A 1 124 ? -10.634 -11.332 18.172 1.00 78.94 124 GLU A CA 1
ATOM 914 C C . GLU A 1 124 ? -10.923 -11.032 19.653 1.00 78.94 124 GLU A C 1
ATOM 916 O O . GLU A 1 124 ? -12.084 -10.917 20.050 1.00 78.94 124 GLU A O 1
ATOM 921 N N . GLN A 1 125 ? -9.896 -10.801 20.477 1.00 79.56 125 GLN A N 1
ATOM 922 C CA . GLN A 1 125 ? -10.078 -10.394 21.876 1.00 79.56 125 GLN A CA 1
ATOM 923 C C . GLN A 1 125 ? -10.772 -9.030 22.004 1.00 79.56 125 GLN A C 1
ATOM 925 O O . G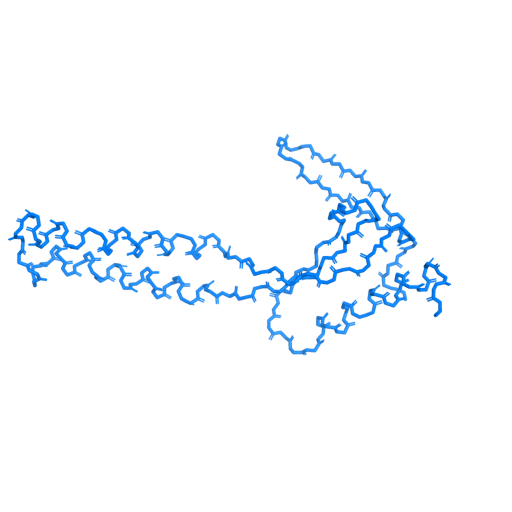LN A 1 125 ? -11.618 -8.843 22.883 1.00 79.56 125 GLN A O 1
ATOM 930 N N . VAL A 1 126 ? -10.457 -8.077 21.121 1.00 78.06 126 VAL A N 1
ATOM 931 C CA . VAL A 1 126 ? -11.138 -6.773 21.061 1.00 78.06 126 VAL A CA 1
ATOM 932 C C . VAL A 1 126 ? -12.601 -6.949 20.645 1.00 78.06 126 VAL A C 1
ATOM 934 O O . VAL A 1 126 ? -13.492 -6.363 21.261 1.00 78.06 126 VAL A O 1
ATOM 937 N N . HIS A 1 127 ? -12.878 -7.801 19.658 1.00 77.44 127 HIS A N 1
ATOM 938 C CA . HIS A 1 127 ? -14.242 -8.144 19.254 1.00 77.44 127 HIS A CA 1
ATOM 939 C C . HIS A 1 127 ? -15.056 -8.759 20.393 1.00 77.44 127 HIS A C 1
ATOM 941 O O . HIS A 1 127 ? -16.199 -8.352 20.619 1.00 77.44 127 HIS A O 1
ATOM 947 N N . GLN A 1 128 ? -14.479 -9.714 21.123 1.00 78.00 128 GLN A N 1
ATOM 948 C CA . GLN A 1 128 ? -15.138 -10.344 22.264 1.00 78.00 128 GLN A CA 1
ATOM 949 C C . GLN A 1 128 ? -15.448 -9.331 23.367 1.00 78.00 128 GLN A C 1
ATOM 951 O O . GLN A 1 128 ? -16.563 -9.327 23.883 1.00 78.00 128 GLN A O 1
ATOM 956 N N . GLN A 1 129 ? -14.524 -8.417 23.680 1.00 75.25 129 GLN A N 1
ATOM 957 C CA . GLN A 1 129 ? -14.778 -7.357 24.663 1.00 75.25 129 GLN A CA 1
ATOM 958 C C . GLN A 1 129 ? -15.937 -6.447 24.243 1.00 75.25 129 GLN A C 1
ATOM 960 O O . GLN A 1 129 ? -16.804 -6.154 25.062 1.00 75.25 129 GLN A O 1
ATOM 965 N N . ILE A 1 130 ? -16.017 -6.069 22.965 1.00 75.06 130 ILE A N 1
ATOM 966 C CA . ILE A 1 130 ? -17.133 -5.261 22.451 1.00 75.06 130 ILE A CA 1
ATOM 967 C C . ILE A 1 130 ? -18.466 -6.013 22.572 1.00 75.06 130 ILE A C 1
ATOM 969 O O . ILE A 1 130 ? -19.463 -5.415 22.977 1.00 75.06 130 ILE A O 1
ATOM 973 N N . ARG A 1 131 ? -18.505 -7.317 22.259 1.00 74.75 131 ARG A N 1
ATOM 974 C CA . ARG A 1 131 ? -19.724 -8.139 22.395 1.00 74.75 131 ARG A CA 1
ATOM 975 C C . ARG A 1 131 ? -20.195 -8.235 23.845 1.00 74.75 131 ARG A C 1
ATOM 977 O O . ARG A 1 131 ? -21.371 -7.993 24.108 1.00 74.75 131 ARG A O 1
ATOM 984 N N . VAL A 1 132 ? -19.270 -8.489 24.774 1.00 77.75 132 VAL A N 1
ATOM 985 C CA . VAL A 1 132 ? -19.554 -8.538 26.217 1.00 77.75 132 VAL A CA 1
ATOM 986 C C . VAL A 1 132 ? -20.089 -7.192 26.714 1.00 77.75 132 VAL A C 1
ATOM 988 O O . VAL A 1 132 ? -21.121 -7.159 27.378 1.00 77.75 132 VAL A O 1
ATOM 991 N N . CYS A 1 133 ? -19.464 -6.071 26.335 1.00 71.69 133 CYS A N 1
ATOM 992 C CA . CYS A 1 133 ? -19.941 -4.731 26.699 1.00 71.69 133 CYS A CA 1
ATOM 993 C C . CYS A 1 133 ? -21.311 -4.385 26.090 1.00 71.69 133 CYS A C 1
ATOM 995 O O . CYS A 1 133 ? -22.057 -3.603 26.674 1.00 71.69 133 CYS A O 1
ATOM 997 N N . LYS A 1 134 ? -21.661 -4.959 24.932 1.00 69.25 134 LYS A N 1
ATOM 998 C CA . LYS A 1 134 ? -22.983 -4.803 24.303 1.00 69.25 134 LYS A CA 1
ATOM 999 C C . LYS A 1 134 ? -24.066 -5.703 24.909 1.00 69.25 134 LYS A C 1
ATOM 1001 O O . LYS A 1 134 ? -25.227 -5.560 24.535 1.00 69.25 134 LYS A O 1
ATOM 1006 N N . GLY A 1 135 ? -23.717 -6.630 25.804 1.00 63.62 135 GLY A N 1
ATOM 1007 C CA . GLY A 1 135 ? -24.657 -7.629 26.326 1.00 63.62 135 GLY A CA 1
ATOM 1008 C C . GLY A 1 135 ? -25.151 -8.618 25.263 1.00 63.62 135 GLY A C 1
ATOM 1009 O O . GLY A 1 135 ? -26.190 -9.249 25.444 1.00 63.62 135 GLY A O 1
ATOM 1010 N N . LEU A 1 136 ? -24.428 -8.736 24.144 1.00 58.50 136 LEU A N 1
ATOM 1011 C CA . LEU A 1 136 ? -24.691 -9.714 23.093 1.00 58.50 136 LEU A CA 1
ATOM 1012 C C . LEU A 1 136 ? -23.927 -10.995 23.455 1.00 58.50 136 LEU A C 1
ATOM 1014 O O . LEU A 1 136 ? -22.736 -11.098 23.158 1.00 58.50 136 LEU A O 1
ATOM 1018 N N . ASN A 1 137 ? -24.605 -11.920 24.141 1.00 45.75 137 ASN A N 1
ATOM 1019 C CA . ASN A 1 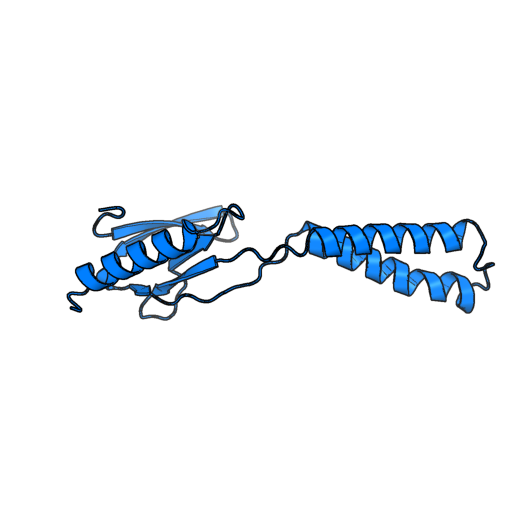137 ? -24.144 -13.305 24.306 1.00 45.75 137 ASN A CA 1
ATOM 1020 C C . ASN A 1 137 ? -24.260 -14.070 22.986 1.00 45.75 137 ASN A C 1
ATOM 1022 O O . ASN A 1 137 ? -25.347 -13.993 22.368 1.00 45.75 137 ASN A O 1
#

Organism: NCBI:txid114